Protein AF-A0A816F107-F1 (afdb_monomer)

Sequence (142 aa):
MNVTLGVPRLRQLLMVASQKVKTPTMEVPILHSSSALRKAKRLQRRWSRLLFSQVLKNLNIHEKLSLKLNDHKRTYKIEFYFDEKYGKKQLNEIICSFETYFISRLCHSINKKCKELTTSALLRSAHIRDKIIINDSNDKDE

Structure (mmCIF, N/CA/C/O backbone):
data_AF-A0A816F107-F1
#
_entry.id   AF-A0A816F107-F1
#
loop_
_atom_site.group_PDB
_atom_site.id
_atom_site.type_symbol
_atom_site.label_atom_id
_atom_site.label_alt_id
_atom_site.label_comp_id
_atom_site.label_asym_id
_atom_site.label_entity_id
_atom_site.label_seq_id
_atom_site.pdbx_PDB_ins_code
_atom_site.Cartn_x
_atom_site.Cartn_y
_atom_site.Cartn_z
_atom_site.occupancy
_atom_site.B_iso_or_equiv
_atom_site.auth_seq_id
_atom_site.auth_comp_id
_atom_site.auth_asym_id
_atom_site.auth_atom_id
_atom_site.pdbx_PDB_model_num
ATOM 1 N N . MET A 1 1 ? -22.626 -0.639 6.657 1.00 63.09 1 MET A N 1
ATOM 2 C CA . MET A 1 1 ? -21.625 -1.718 6.509 1.00 63.09 1 MET A CA 1
ATOM 3 C C . MET A 1 1 ? -22.129 -2.638 5.414 1.00 63.09 1 MET A C 1
ATOM 5 O O . MET A 1 1 ? -23.291 -3.015 5.485 1.00 63.09 1 MET A O 1
ATOM 9 N N . ASN A 1 2 ? -21.320 -2.969 4.409 1.00 79.88 2 ASN A N 1
ATOM 10 C CA . ASN A 1 2 ? -21.747 -3.912 3.372 1.00 79.88 2 ASN A CA 1
ATOM 11 C C . ASN A 1 2 ? -21.334 -5.320 3.815 1.00 79.88 2 ASN A C 1
ATOM 13 O O . ASN A 1 2 ? -20.143 -5.618 3.880 1.00 79.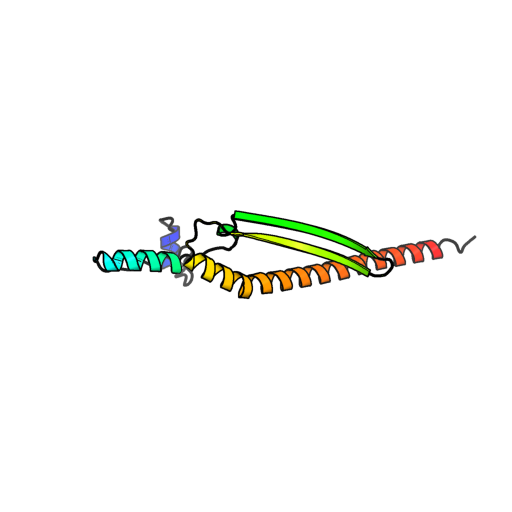88 2 ASN A O 1
ATOM 17 N N . VAL A 1 3 ? -22.311 -6.152 4.177 1.00 87.31 3 VAL A N 1
ATOM 18 C CA . VAL A 1 3 ? -22.112 -7.505 4.725 1.00 87.31 3 VAL A CA 1
ATOM 19 C C . VAL A 1 3 ? -22.963 -8.524 3.973 1.00 87.31 3 VAL A C 1
ATOM 21 O O . VAL A 1 3 ? -23.949 -8.171 3.329 1.00 87.31 3 VAL A O 1
ATOM 24 N N . THR A 1 4 ? -22.591 -9.803 4.051 1.00 86.25 4 THR A N 1
ATOM 25 C CA . THR A 1 4 ? -23.425 -10.886 3.508 1.00 86.25 4 THR A CA 1
ATOM 26 C C . THR A 1 4 ? -24.635 -11.100 4.422 1.00 86.25 4 THR A C 1
ATOM 28 O O . THR A 1 4 ? -24.453 -11.451 5.587 1.00 86.25 4 THR A O 1
ATOM 31 N N . LEU A 1 5 ? -25.853 -10.929 3.902 1.00 90.38 5 LEU A N 1
ATOM 32 C CA . LEU A 1 5 ? -27.109 -11.084 4.649 1.00 90.38 5 LEU A CA 1
ATOM 33 C C . LEU A 1 5 ? -27.957 -12.245 4.112 1.00 90.38 5 LEU A C 1
ATOM 35 O O . LEU A 1 5 ? -27.781 -12.680 2.975 1.00 90.38 5 LEU A O 1
ATOM 39 N N . GLY A 1 6 ? -28.886 -12.733 4.941 1.00 91.62 6 GLY A N 1
ATOM 40 C CA . GLY A 1 6 ? -29.911 -13.709 4.558 1.00 91.62 6 GLY A CA 1
ATOM 41 C C . GLY A 1 6 ? -29.394 -15.127 4.288 1.00 91.62 6 GLY A C 1
ATOM 42 O O . GLY A 1 6 ? -28.407 -15.581 4.875 1.00 91.62 6 GLY A O 1
ATOM 43 N N . VAL A 1 7 ? -30.073 -15.831 3.374 1.00 92.81 7 VAL A N 1
ATOM 44 C CA . VAL A 1 7 ? -29.812 -17.241 3.017 1.00 92.81 7 VAL A CA 1
ATOM 45 C C . VAL A 1 7 ? -28.339 -17.517 2.657 1.00 92.81 7 VAL A C 1
ATOM 47 O O . VAL A 1 7 ? -27.781 -18.496 3.161 1.00 92.81 7 VAL A O 1
ATOM 50 N N . PRO A 1 8 ? -27.638 -16.667 1.878 1.00 89.50 8 PRO A N 1
ATOM 51 C CA . PRO A 1 8 ? -26.220 -16.880 1.580 1.00 89.50 8 PRO A CA 1
ATOM 52 C C . PRO A 1 8 ? -25.308 -16.874 2.813 1.00 89.50 8 PRO A C 1
ATOM 54 O O . PRO A 1 8 ? -24.298 -17.584 2.830 1.00 89.50 8 PRO A O 1
ATOM 57 N N . ARG A 1 9 ? -25.641 -16.090 3.848 1.00 90.38 9 ARG A N 1
ATOM 58 C CA . ARG A 1 9 ? -24.876 -16.060 5.101 1.00 90.38 9 ARG A CA 1
ATOM 59 C C . ARG A 1 9 ? -25.135 -17.313 5.928 1.00 90.38 9 ARG A C 1
ATOM 61 O O . ARG A 1 9 ? -24.182 -17.907 6.427 1.00 90.38 9 ARG A O 1
ATOM 68 N N . LEU A 1 10 ? -26.395 -17.738 6.002 1.00 89.69 10 LEU A N 1
ATOM 69 C CA . LEU A 1 10 ? -26.797 -18.948 6.717 1.00 89.69 10 LEU A CA 1
ATOM 70 C C . LEU A 1 10 ? -26.111 -20.196 6.137 1.00 89.69 10 LEU A C 1
ATOM 72 O O . LEU A 1 10 ? -25.513 -20.978 6.872 1.00 89.69 10 LEU A O 1
ATOM 76 N N . ARG A 1 11 ? -26.095 -20.332 4.803 1.00 89.69 11 ARG A N 1
ATOM 77 C CA . ARG A 1 11 ? -25.417 -21.443 4.114 1.00 89.69 11 ARG A CA 1
ATOM 78 C C . ARG A 1 11 ? -23.911 -21.480 4.390 1.00 89.69 11 ARG A C 1
ATOM 80 O O . ARG A 1 11 ? -23.356 -22.565 4.545 1.00 89.69 11 ARG A O 1
ATOM 87 N N . GLN A 1 12 ? -23.251 -20.318 4.452 1.00 85.94 12 GLN A N 1
ATOM 88 C CA . GLN A 1 12 ? -21.820 -20.240 4.779 1.00 85.94 12 GLN A CA 1
ATOM 89 C C . GLN A 1 12 ? -21.512 -20.746 6.191 1.00 85.94 12 GLN A C 1
ATOM 91 O O . GLN A 1 12 ? -20.471 -21.371 6.374 1.00 85.94 12 GLN A O 1
ATOM 96 N N . LEU A 1 13 ? -22.389 -20.456 7.157 1.00 86.94 13 LEU A N 1
ATOM 97 C CA . LEU A 1 13 ? -22.192 -20.814 8.561 1.00 86.94 13 LEU A CA 1
ATOM 98 C C . LEU A 1 13 ? -22.554 -22.274 8.847 1.00 86.94 13 LEU A C 1
ATOM 100 O O . LEU A 1 13 ? -21.800 -22.948 9.534 1.00 86.94 13 LEU A O 1
ATOM 104 N N . LEU A 1 14 ? -23.682 -22.752 8.314 1.00 88.94 14 LEU A N 1
ATOM 105 C CA . LEU A 1 14 ? -24.230 -24.062 8.674 1.00 88.94 14 LEU A CA 1
ATOM 106 C C . LEU A 1 14 ? -23.826 -25.173 7.704 1.00 88.94 14 LEU A C 1
ATOM 108 O O . LEU A 1 14 ? -23.279 -26.183 8.120 1.00 88.94 14 LEU A O 1
ATOM 112 N N . MET A 1 15 ? -24.104 -25.003 6.407 1.00 85.56 15 MET A N 1
ATOM 113 C CA . MET A 1 15 ? -23.957 -26.100 5.438 1.00 85.56 15 MET A CA 1
ATOM 114 C C . MET A 1 15 ? -22.513 -26.284 4.978 1.00 85.56 15 MET A C 1
ATOM 116 O O . MET A 1 15 ? -22.059 -27.406 4.796 1.00 85.56 15 MET A O 1
ATOM 120 N N . VAL A 1 16 ? -21.818 -25.174 4.711 1.00 84.44 16 VAL A N 1
ATOM 121 C CA . VAL A 1 16 ? -20.446 -25.203 4.178 1.00 84.44 16 VAL A CA 1
ATOM 122 C C . VAL A 1 16 ? -19.411 -25.102 5.299 1.00 84.44 16 VAL A C 1
ATOM 124 O O . VAL A 1 16 ? -18.282 -25.535 5.101 1.00 84.44 16 VAL A O 1
ATOM 127 N N . ALA A 1 17 ? -19.777 -24.510 6.445 1.00 78.62 17 ALA A N 1
ATOM 128 C CA . ALA A 1 17 ? -18.869 -24.210 7.558 1.00 78.62 17 ALA A CA 1
ATOM 129 C C . ALA A 1 17 ? -17.526 -23.621 7.071 1.00 78.62 17 ALA A C 1
ATOM 131 O O . ALA A 1 17 ? -16.440 -24.061 7.448 1.00 78.62 17 ALA A O 1
ATOM 132 N N . SER A 1 18 ? -17.596 -22.647 6.153 1.00 77.75 18 SER A N 1
ATOM 133 C CA . SER A 1 18 ? -16.406 -22.183 5.431 1.00 77.75 18 SER A CA 1
ATOM 134 C C . SER A 1 18 ? -15.425 -21.481 6.370 1.00 77.75 18 SER A C 1
ATOM 136 O O . SER A 1 18 ? -15.737 -20.420 6.912 1.00 77.75 18 SER A O 1
ATOM 138 N N . GLN A 1 19 ? -14.193 -21.996 6.456 1.00 80.25 19 GLN A N 1
ATOM 139 C CA . GLN A 1 19 ? -13.082 -21.326 7.148 1.00 80.25 19 GLN A CA 1
ATOM 140 C C . GLN A 1 19 ? -12.735 -19.960 6.523 1.00 80.25 19 GLN A C 1
ATOM 142 O O . GLN A 1 19 ? -12.187 -19.085 7.188 1.00 80.25 19 GLN A O 1
ATOM 147 N N . LYS A 1 20 ? -13.074 -19.750 5.243 1.00 83.00 20 LYS A N 1
ATOM 148 C CA . LYS A 1 20 ? -12.892 -18.481 4.523 1.00 83.00 20 LYS A CA 1
ATOM 149 C C . LYS A 1 20 ? -14.257 -17.888 4.186 1.00 83.00 20 LYS A C 1
ATOM 151 O O . LYS A 1 20 ? -14.845 -18.172 3.140 1.00 83.00 20 LYS A O 1
ATOM 156 N N . VAL A 1 21 ? -14.785 -17.075 5.094 1.00 85.88 21 VAL A N 1
ATOM 157 C CA . VAL A 1 21 ? -16.008 -16.293 4.861 1.00 85.88 21 VAL A CA 1
ATOM 158 C C . VAL A 1 21 ? -15.763 -15.190 3.828 1.00 85.88 21 VAL A C 1
ATOM 160 O O . VAL A 1 21 ? -14.695 -14.584 3.804 1.00 85.88 21 VAL A O 1
ATOM 163 N N . LYS A 1 22 ? -16.759 -14.912 2.973 1.00 85.00 22 LYS A N 1
ATOM 164 C CA . LYS A 1 22 ? -16.612 -13.948 1.859 1.00 85.00 22 LYS A CA 1
ATOM 165 C C . LYS A 1 22 ? -16.388 -12.508 2.327 1.00 85.00 22 LYS A C 1
ATOM 167 O O . LYS A 1 22 ? -15.604 -11.783 1.729 1.00 85.00 22 LYS A O 1
ATOM 172 N N . THR A 1 23 ? -17.089 -12.097 3.381 1.00 88.31 23 THR A N 1
ATOM 173 C CA . THR A 1 23 ? -16.987 -10.756 3.974 1.00 88.31 23 THR A CA 1
ATOM 174 C C . THR A 1 23 ? -16.587 -10.896 5.443 1.00 88.31 23 THR A C 1
ATOM 176 O O . THR A 1 23 ? -17.472 -10.884 6.302 1.00 88.31 23 THR A O 1
ATOM 179 N N . PRO A 1 24 ? -15.295 -11.124 5.751 1.00 88.50 24 PRO A N 1
ATOM 180 C CA . PRO A 1 24 ? -14.832 -11.175 7.130 1.00 88.50 24 PRO A CA 1
ATOM 181 C C . PRO A 1 24 ? -14.951 -9.785 7.758 1.00 88.50 24 PRO A C 1
ATOM 183 O O . PRO A 1 24 ? -14.563 -8.782 7.158 1.00 88.50 24 PRO A O 1
ATOM 186 N N . THR A 1 25 ? -15.493 -9.727 8.967 1.00 87.56 25 THR A N 1
ATOM 187 C CA . THR A 1 25 ? -15.671 -8.489 9.726 1.00 87.56 25 THR A CA 1
ATOM 188 C C . THR A 1 25 ? -15.108 -8.680 11.125 1.00 87.56 25 THR A C 1
ATOM 190 O O . THR A 1 25 ? -15.267 -9.748 11.709 1.00 87.56 25 THR A O 1
ATOM 193 N N . MET A 1 26 ? -14.455 -7.648 11.656 1.00 89.88 26 MET A N 1
ATOM 194 C CA . MET A 1 26 ? -13.918 -7.631 13.014 1.00 89.88 26 MET A CA 1
ATOM 195 C C . MET A 1 26 ? -14.398 -6.361 13.708 1.00 89.88 26 MET A C 1
ATOM 197 O O . MET A 1 26 ? -14.249 -5.266 13.165 1.00 89.88 26 MET A O 1
ATOM 201 N N . GLU A 1 27 ? -14.955 -6.519 14.903 1.00 89.81 27 GLU A N 1
ATOM 202 C CA . GLU A 1 27 ? -15.325 -5.411 15.777 1.00 89.81 27 GLU A CA 1
ATOM 203 C C . GLU A 1 27 ? -14.264 -5.253 16.861 1.00 89.81 27 GLU A C 1
ATOM 205 O O . GLU A 1 27 ? -13.790 -6.231 17.436 1.00 89.81 27 GLU A O 1
ATOM 210 N N . VAL A 1 28 ? -13.857 -4.009 17.109 1.00 89.38 28 VAL A N 1
ATOM 211 C CA . VAL A 1 28 ? -12.804 -3.688 18.074 1.00 89.38 28 VAL A CA 1
ATOM 212 C C . VAL A 1 28 ? -13.420 -2.809 19.153 1.00 89.38 28 VAL A C 1
ATOM 214 O O . VAL A 1 28 ? -13.731 -1.650 18.865 1.00 89.38 28 VAL A O 1
ATOM 217 N N . PRO A 1 29 ? -13.609 -3.319 20.380 1.00 91.94 29 PRO A N 1
ATOM 218 C CA . PRO A 1 29 ? -14.114 -2.504 21.471 1.00 91.94 29 PRO A CA 1
ATOM 219 C C . PRO A 1 29 ? -13.072 -1.443 21.851 1.00 91.94 29 PRO A C 1
ATOM 221 O O . PRO A 1 29 ? -11.877 -1.723 21.962 1.00 91.94 29 PRO A O 1
ATOM 224 N N . ILE A 1 30 ? -13.523 -0.201 22.034 1.00 93.44 30 ILE A N 1
ATOM 225 C CA . ILE A 1 30 ? -12.679 0.945 22.395 1.00 93.44 30 ILE A CA 1
ATOM 226 C C . ILE A 1 30 ? -13.160 1.480 23.743 1.00 93.44 30 ILE A C 1
ATOM 228 O O . ILE A 1 30 ? -14.359 1.595 23.975 1.00 93.44 30 ILE A O 1
ATOM 232 N N . LEU A 1 31 ? -12.227 1.855 24.618 1.00 93.69 31 LEU A N 1
ATOM 233 C CA . LEU A 1 31 ? -12.547 2.485 25.900 1.00 93.69 31 LEU A CA 1
ATOM 234 C C . LEU A 1 31 ? -13.285 3.821 25.703 1.00 93.69 31 LEU A C 1
ATOM 236 O O . LEU A 1 31 ? -12.900 4.632 24.856 1.00 93.69 31 LEU A O 1
ATOM 240 N N . HIS A 1 32 ? -14.278 4.100 26.551 1.00 88.94 32 HIS A N 1
ATOM 241 C CA . HIS A 1 32 ? -15.092 5.326 26.529 1.00 88.94 32 HIS A CA 1
ATOM 242 C C . HIS A 1 32 ? -14.363 6.557 27.105 1.00 88.94 32 HIS A C 1
ATOM 244 O O . HIS A 1 32 ? -14.889 7.291 27.932 1.00 88.94 32 HIS A O 1
ATOM 250 N N . SER A 1 33 ? -13.124 6.796 26.675 1.00 94.81 33 SER A N 1
ATOM 251 C CA . SER A 1 33 ? -12.346 7.989 27.019 1.00 94.81 33 SER A CA 1
ATOM 252 C C . SER A 1 33 ? -12.071 8.814 25.764 1.00 94.81 33 SER A C 1
ATOM 254 O O . SER A 1 33 ? -11.758 8.269 24.702 1.00 94.81 33 SER A O 1
ATOM 256 N N . SER A 1 34 ? -12.101 10.143 25.883 1.00 89.06 34 SER A N 1
ATOM 257 C CA . SER A 1 34 ? -11.735 11.059 24.792 1.00 89.06 34 SER A CA 1
ATOM 258 C C . SER A 1 34 ? -10.313 10.795 24.271 1.00 89.06 34 SER A C 1
ATOM 260 O O . SER A 1 34 ? -10.053 10.857 23.065 1.00 89.06 34 SER A O 1
ATOM 262 N N . SER A 1 35 ? -9.394 10.413 25.164 1.00 92.50 35 SER A N 1
ATOM 263 C CA . SER A 1 35 ? -8.023 10.030 24.817 1.00 92.50 35 SER A CA 1
ATOM 264 C C . SER A 1 35 ? -7.970 8.729 24.004 1.00 92.50 35 SER A C 1
ATOM 266 O O . SER A 1 35 ? -7.254 8.648 23.000 1.00 92.50 35 SER A O 1
ATOM 268 N N . ALA A 1 36 ? -8.773 7.734 24.391 1.00 91.88 36 ALA A N 1
ATOM 269 C CA . ALA A 1 36 ? -8.877 6.448 23.717 1.00 91.88 36 ALA A CA 1
ATOM 270 C C . ALA A 1 36 ? -9.505 6.599 22.329 1.00 91.88 36 ALA A C 1
ATOM 272 O O . ALA A 1 36 ? -8.975 6.048 21.367 1.00 91.88 36 ALA A O 1
ATOM 273 N N . LEU A 1 37 ? -10.529 7.443 22.178 1.00 92.12 37 LEU A N 1
ATOM 274 C CA . LEU A 1 37 ? -11.142 7.727 20.880 1.00 92.12 37 LEU A CA 1
ATOM 275 C C . LEU A 1 37 ? -10.144 8.364 19.894 1.00 92.12 37 LEU A C 1
ATOM 277 O O . LEU A 1 37 ? -10.103 8.005 18.714 1.00 92.12 37 LEU A O 1
ATOM 281 N N . ARG A 1 38 ? -9.279 9.274 20.367 1.00 91.19 38 ARG A N 1
ATOM 282 C CA . ARG A 1 38 ? -8.206 9.855 19.533 1.00 91.19 38 ARG A CA 1
ATOM 283 C C . ARG A 1 38 ? -7.179 8.803 19.111 1.00 91.19 38 ARG A C 1
ATOM 285 O O . ARG A 1 38 ? -6.747 8.812 17.957 1.00 91.19 38 ARG A O 1
ATOM 292 N N . LYS A 1 39 ? -6.793 7.896 20.016 1.00 91.38 39 LYS A N 1
ATOM 293 C CA . LYS A 1 39 ? -5.889 6.774 19.705 1.00 91.38 39 LYS A CA 1
ATOM 294 C C . LYS A 1 39 ? -6.535 5.792 18.726 1.00 91.38 39 LYS A C 1
ATOM 296 O O . LYS A 1 39 ? -5.878 5.400 17.767 1.00 91.38 39 LYS A O 1
ATOM 301 N N . ALA A 1 40 ? -7.820 5.487 18.889 1.00 92.56 40 ALA A N 1
ATOM 302 C CA . ALA A 1 40 ? -8.570 4.617 17.992 1.00 92.56 40 ALA A CA 1
ATOM 303 C C . ALA A 1 40 ? -8.646 5.181 16.568 1.00 92.56 40 ALA A C 1
ATOM 305 O O . ALA A 1 40 ? -8.389 4.453 15.617 1.00 92.56 40 ALA A O 1
ATOM 306 N N . LYS A 1 41 ? -8.866 6.493 16.397 1.00 89.62 41 LYS A N 1
ATOM 307 C CA . LYS A 1 41 ? -8.794 7.134 15.068 1.00 89.62 41 LYS A CA 1
ATOM 308 C C . LYS A 1 41 ? -7.408 7.014 14.425 1.00 89.62 41 LYS A C 1
ATOM 310 O O . LYS A 1 41 ? -7.303 6.856 13.212 1.00 89.62 41 LYS A O 1
ATOM 315 N N . ARG A 1 42 ? -6.327 7.087 15.212 1.00 88.12 42 ARG A N 1
ATOM 316 C CA . ARG A 1 42 ? -4.960 6.857 14.703 1.00 88.12 42 ARG A CA 1
ATOM 317 C C . ARG A 1 42 ? -4.749 5.393 14.319 1.00 88.12 42 ARG A C 1
ATOM 319 O O . ARG A 1 42 ? -4.165 5.130 13.274 1.00 88.12 42 ARG A O 1
ATOM 326 N N . LEU A 1 43 ? -5.249 4.467 15.134 1.00 90.69 43 LEU A N 1
ATOM 327 C CA . LEU A 1 43 ? -5.182 3.031 14.870 1.00 90.69 43 LEU A CA 1
ATOM 328 C C . LEU A 1 43 ? -5.947 2.664 13.596 1.00 90.69 43 LEU A C 1
ATOM 330 O O . LEU A 1 43 ? -5.390 2.002 12.729 1.00 90.69 43 LEU A O 1
ATOM 334 N N . GLN A 1 44 ? -7.163 3.191 13.437 1.00 90.00 44 GLN A N 1
ATOM 335 C CA . GLN A 1 44 ? -7.986 3.028 12.241 1.00 90.00 44 GLN A CA 1
ATOM 336 C C . GLN A 1 44 ? -7.208 3.417 10.980 1.00 90.00 44 GLN A C 1
ATOM 338 O O . GLN A 1 44 ? -7.166 2.649 10.028 1.00 90.00 44 GLN A O 1
ATOM 343 N N . ARG A 1 45 ? -6.529 4.572 10.984 1.00 86.00 45 ARG A N 1
ATOM 344 C CA . ARG A 1 45 ? -5.712 5.006 9.837 1.00 86.00 45 ARG A CA 1
ATOM 345 C C . ARG A 1 45 ? -4.547 4.065 9.535 1.00 86.00 45 ARG A C 1
ATOM 347 O O . ARG A 1 45 ? -4.221 3.901 8.369 1.00 86.00 45 ARG A O 1
ATOM 354 N N . ARG A 1 46 ? -3.923 3.471 10.559 1.00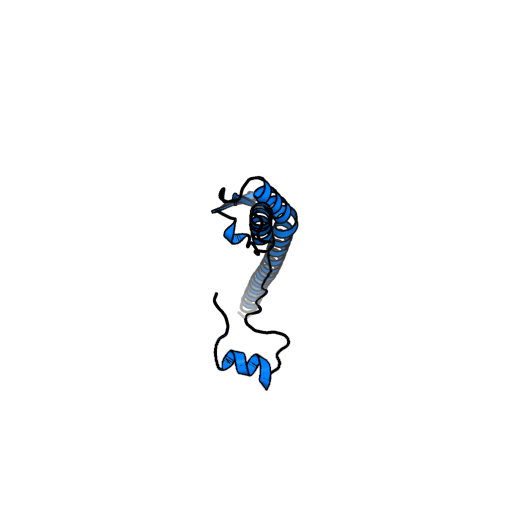 85.38 46 ARG A N 1
ATOM 355 C CA . ARG A 1 46 ? -2.808 2.521 10.387 1.00 85.38 46 ARG A CA 1
ATOM 356 C C . ARG A 1 46 ? -3.269 1.153 9.887 1.00 85.38 46 ARG A C 1
ATOM 358 O O . ARG A 1 46 ? -2.523 0.498 9.173 1.00 85.38 46 ARG A O 1
ATOM 365 N N . TRP A 1 47 ? -4.456 0.705 10.290 1.00 89.69 47 TRP A N 1
ATOM 366 C CA . TRP A 1 47 ? -5.009 -0.591 9.881 1.00 89.69 47 TRP A CA 1
ATOM 367 C C . TRP A 1 47 ? -5.684 -0.548 8.514 1.00 89.69 47 TRP A C 1
ATOM 369 O O . TRP A 1 47 ? -5.718 -1.558 7.812 1.00 89.69 47 TRP A O 1
ATOM 379 N N . SER A 1 48 ? -6.204 0.613 8.117 1.00 88.44 48 SER A N 1
ATOM 380 C CA . SER A 1 48 ? -6.730 0.807 6.774 1.00 88.44 48 SER A CA 1
ATOM 381 C C . SER A 1 48 ? -5.624 0.616 5.744 1.00 88.44 48 SER A C 1
ATOM 383 O O . SER A 1 48 ? -4.660 1.378 5.687 1.00 88.44 48 SER A O 1
ATOM 385 N N . ARG A 1 49 ? -5.792 -0.396 4.892 1.00 88.75 49 ARG A N 1
ATOM 386 C CA . ARG A 1 49 ? -4.920 -0.606 3.740 1.00 88.75 49 ARG A CA 1
ATOM 387 C C . ARG A 1 49 ? -4.991 0.614 2.829 1.00 88.75 49 ARG A C 1
ATOM 389 O O . ARG A 1 49 ? -6.072 1.003 2.396 1.00 88.75 49 ARG A O 1
ATOM 396 N N . LEU A 1 50 ? -3.826 1.151 2.496 1.00 88.00 50 LEU A N 1
ATOM 397 C CA . LEU A 1 50 ? -3.683 2.258 1.568 1.00 88.00 50 LEU A CA 1
ATOM 398 C C . LEU A 1 50 ? -3.053 1.747 0.274 1.00 88.00 50 LEU A C 1
ATOM 400 O O . LEU A 1 50 ? -1.995 1.116 0.296 1.00 88.00 50 LEU A O 1
ATOM 404 N N . LEU A 1 51 ? -3.723 1.972 -0.853 1.00 89.12 51 LEU A N 1
ATOM 405 C CA . LEU A 1 51 ? -3.173 1.651 -2.168 1.00 89.12 51 LEU A CA 1
ATOM 406 C C . LEU A 1 51 ? -2.368 2.845 -2.669 1.00 89.12 51 LEU A C 1
ATOM 408 O O . LEU A 1 51 ? -2.801 3.984 -2.544 1.00 89.12 51 LEU A O 1
ATOM 412 N N . PHE A 1 52 ? -1.226 2.591 -3.300 1.00 87.06 52 PHE A N 1
ATOM 413 C CA . PHE A 1 52 ? -0.396 3.657 -3.861 1.00 87.06 52 PHE A CA 1
ATOM 414 C C . PHE A 1 52 ? -1.148 4.516 -4.894 1.00 87.06 52 PHE A C 1
ATOM 416 O O . PHE A 1 52 ? -0.998 5.733 -4.914 1.00 87.06 52 PHE A O 1
ATOM 423 N N . SER A 1 53 ? -2.045 3.898 -5.670 1.00 88.69 53 SER A N 1
ATOM 424 C CA . SER A 1 53 ? -2.931 4.597 -6.609 1.00 88.69 53 SER A CA 1
ATOM 425 C C . SER A 1 53 ? -3.873 5.606 -5.947 1.00 88.69 53 SER A C 1
ATOM 427 O O . SER A 1 53 ? -4.357 6.501 -6.622 1.00 88.69 53 SER A O 1
ATOM 429 N N . GLN A 1 54 ? -4.147 5.464 -4.647 1.00 88.56 54 GLN A N 1
ATOM 430 C CA . GLN A 1 54 ? -4.965 6.412 -3.887 1.00 88.56 54 GLN A CA 1
ATOM 431 C C . GLN A 1 54 ? -4.138 7.576 -3.332 1.00 88.56 54 GLN A C 1
ATOM 433 O O . GLN A 1 54 ? -4.705 8.612 -3.006 1.00 88.56 54 GLN A O 1
ATOM 438 N N . VAL A 1 55 ? -2.820 7.401 -3.192 1.00 90.38 55 VAL A N 1
ATOM 439 C CA . VAL A 1 55 ? -1.925 8.435 -2.650 1.00 90.38 55 VAL A CA 1
ATOM 440 C C . VAL A 1 55 ? -1.411 9.359 -3.744 1.00 90.38 55 VAL A C 1
ATOM 442 O O . VAL A 1 55 ? -1.159 10.537 -3.497 1.00 90.38 55 VAL A O 1
ATOM 445 N N . LEU A 1 56 ? -1.230 8.839 -4.954 1.00 91.19 56 LEU A N 1
ATOM 446 C CA . LEU A 1 56 ? -0.780 9.645 -6.076 1.00 91.19 56 LEU A CA 1
ATOM 447 C C . LEU A 1 56 ? -1.866 10.615 -6.538 1.00 91.19 56 LEU A C 1
ATOM 449 O O . LEU A 1 56 ? -2.973 10.213 -6.885 1.00 91.19 56 LEU A O 1
ATOM 453 N N . LYS A 1 57 ? -1.499 11.892 -6.610 1.00 91.94 57 LYS A N 1
ATOM 454 C CA . LYS A 1 57 ? -2.284 12.951 -7.243 1.00 91.94 57 LYS A CA 1
ATOM 455 C C . LYS A 1 57 ? -2.061 12.971 -8.751 1.00 91.94 57 LYS A C 1
ATOM 457 O O . LYS A 1 57 ? -3.011 13.144 -9.505 1.00 91.94 57 LYS A O 1
ATOM 462 N N . ASN A 1 58 ? -0.808 12.833 -9.181 1.00 91.88 58 ASN A N 1
ATOM 463 C CA . ASN A 1 58 ? -0.449 12.842 -10.594 1.00 91.88 58 ASN A CA 1
ATOM 464 C C . ASN A 1 58 ? 0.839 12.041 -10.854 1.00 91.88 58 ASN A C 1
ATOM 466 O O . ASN A 1 58 ? 1.654 11.841 -9.947 1.00 91.88 58 ASN A O 1
ATOM 470 N N . LEU A 1 59 ? 1.020 11.604 -12.098 1.00 93.19 59 LEU A N 1
ATOM 471 C CA . LEU A 1 59 ? 2.191 10.886 -12.590 1.00 93.19 59 LEU A CA 1
ATOM 472 C C . LEU A 1 59 ? 2.584 11.464 -13.952 1.00 93.19 59 LEU A C 1
ATOM 474 O O . LEU A 1 59 ? 1.866 11.260 -14.930 1.00 93.19 59 LEU A O 1
ATOM 478 N N . ASN A 1 60 ? 3.739 12.121 -14.030 1.00 94.31 60 ASN A N 1
ATOM 479 C CA . ASN A 1 60 ? 4.280 12.600 -15.301 1.00 94.31 60 ASN A CA 1
ATOM 480 C C . ASN A 1 60 ? 5.432 11.700 -15.747 1.00 94.31 60 ASN A C 1
ATOM 482 O O . ASN A 1 60 ? 6.328 11.380 -14.966 1.00 94.31 60 ASN A O 1
ATOM 486 N N . ILE A 1 61 ? 5.417 11.295 -17.014 1.00 94.44 61 ILE A N 1
ATOM 487 C CA . ILE A 1 61 ? 6.475 10.489 -17.621 1.00 94.44 61 ILE A CA 1
ATOM 488 C C . ILE A 1 61 ? 6.999 11.251 -18.831 1.00 94.44 61 ILE A C 1
ATOM 490 O O . ILE A 1 61 ? 6.256 11.525 -19.769 1.00 94.44 61 ILE A O 1
ATOM 494 N N . HIS A 1 62 ? 8.290 11.561 -18.816 1.00 93.69 62 HIS A N 1
ATOM 495 C CA . HIS A 1 62 ? 8.987 12.164 -19.941 1.00 93.69 62 HIS A CA 1
ATOM 496 C C . HIS A 1 62 ? 9.981 11.168 -20.515 1.00 93.69 62 HIS A C 1
ATOM 498 O O . HIS A 1 62 ? 10.865 10.672 -19.816 1.00 93.69 62 HIS A O 1
ATOM 504 N N . GLU A 1 63 ? 9.853 10.906 -21.804 1.00 91.88 63 GLU A N 1
ATOM 505 C CA . GLU A 1 63 ? 10.739 10.019 -22.535 1.00 91.88 63 GLU A CA 1
ATOM 506 C C . GLU A 1 63 ? 11.690 10.832 -23.415 1.00 91.88 63 GLU A C 1
ATOM 508 O O . GLU A 1 63 ? 11.283 11.776 -24.092 1.00 91.88 63 GLU A O 1
ATOM 513 N N . LYS A 1 64 ? 12.970 10.457 -23.414 1.00 89.62 64 LYS A N 1
ATOM 514 C CA . LYS A 1 64 ? 13.975 10.973 -24.343 1.00 89.62 64 LYS A CA 1
ATOM 515 C C . LYS A 1 64 ? 14.699 9.811 -25.005 1.00 89.62 64 LYS A C 1
ATOM 517 O O . LYS A 1 64 ? 15.284 8.969 -24.321 1.00 89.62 64 LYS A O 1
ATOM 522 N N . LEU A 1 65 ? 14.692 9.792 -26.332 1.00 85.94 65 LEU A N 1
ATOM 523 C CA . LEU A 1 65 ? 15.455 8.847 -27.137 1.00 85.94 65 LEU A CA 1
ATOM 524 C C . LEU A 1 65 ? 16.739 9.526 -27.623 1.00 85.94 65 LEU A C 1
ATOM 526 O O . LEU A 1 65 ? 16.684 10.572 -28.264 1.00 85.94 65 LEU A O 1
ATOM 530 N N . SER A 1 66 ? 17.892 8.942 -27.305 1.00 80.81 66 SER A N 1
ATOM 531 C CA . SER A 1 66 ? 19.187 9.362 -27.833 1.00 80.81 66 SER A CA 1
ATOM 532 C C . SER A 1 66 ? 19.675 8.304 -28.813 1.00 80.81 66 SER A C 1
ATOM 534 O O . SER A 1 66 ? 19.928 7.162 -28.428 1.00 80.81 66 SER A O 1
ATOM 536 N N . LEU A 1 67 ? 19.754 8.694 -30.083 1.00 77.12 67 LEU A N 1
ATOM 537 C CA . LEU A 1 67 ? 20.256 7.876 -31.180 1.00 77.12 67 LEU A CA 1
ATOM 538 C C . LEU A 1 67 ? 21.678 8.350 -31.485 1.00 77.12 67 LEU A C 1
ATOM 540 O O . LEU A 1 67 ? 21.862 9.365 -32.157 1.00 77.12 67 LEU A O 1
ATOM 544 N N . LYS A 1 68 ? 22.690 7.670 -30.944 1.00 76.00 68 LYS A N 1
ATOM 545 C CA . LYS A 1 68 ? 24.081 7.823 -31.396 1.00 76.00 68 LYS A CA 1
ATOM 546 C C . LYS A 1 68 ? 24.434 6.633 -32.283 1.00 76.00 68 LYS A C 1
ATOM 548 O O . LYS A 1 68 ? 23.866 5.561 -32.095 1.00 76.00 68 LYS A O 1
ATOM 553 N N . LEU A 1 69 ? 25.391 6.814 -33.204 1.00 68.38 69 LEU A N 1
ATOM 554 C CA . LEU A 1 69 ? 25.751 5.836 -34.249 1.00 68.38 69 LEU A CA 1
ATOM 555 C C . LEU A 1 69 ? 25.886 4.381 -33.759 1.00 68.38 69 LEU A C 1
ATOM 557 O O . LEU A 1 69 ? 25.618 3.473 -34.532 1.00 68.38 69 LEU A O 1
ATOM 561 N N . ASN A 1 70 ? 26.275 4.157 -32.498 1.00 67.88 70 ASN A N 1
ATOM 562 C CA . ASN A 1 70 ? 26.391 2.818 -31.918 1.00 67.88 70 ASN A CA 1
ATOM 563 C C . ASN A 1 70 ? 25.786 2.682 -30.504 1.00 67.88 70 ASN A C 1
ATOM 565 O O . ASN A 1 70 ? 26.005 1.676 -29.838 1.00 67.88 70 ASN A O 1
ATOM 569 N N . ASP A 1 71 ? 25.044 3.686 -30.022 1.00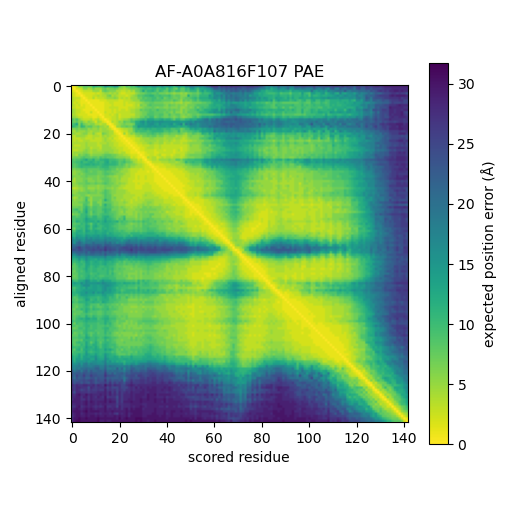 67.31 71 ASP A N 1
ATOM 570 C CA . ASP A 1 71 ? 24.435 3.668 -28.683 1.00 67.31 71 ASP A CA 1
ATOM 571 C C . ASP A 1 71 ? 23.012 4.233 -28.749 1.00 67.31 71 ASP A C 1
ATOM 573 O O . ASP A 1 71 ? 22.792 5.434 -28.933 1.00 67.31 71 ASP A O 1
ATOM 577 N N . HIS A 1 72 ? 22.038 3.330 -28.649 1.00 75.06 72 HIS A N 1
ATOM 578 C CA . HIS A 1 72 ? 20.615 3.648 -28.657 1.00 75.06 72 HIS A CA 1
ATOM 579 C C . HIS A 1 72 ? 20.120 3.658 -27.214 1.00 75.06 72 HIS A C 1
ATOM 581 O O . HIS A 1 72 ? 19.739 2.623 -26.662 1.00 75.06 72 HIS A O 1
ATOM 587 N N . LYS A 1 73 ? 20.110 4.837 -26.588 1.00 82.25 73 LYS A N 1
ATOM 588 C CA . LYS A 1 73 ? 19.718 4.986 -25.183 1.00 82.25 73 LYS A CA 1
ATOM 589 C C . LYS A 1 73 ? 18.354 5.651 -25.061 1.00 82.25 73 LYS A C 1
ATOM 591 O O . LYS A 1 73 ? 18.156 6.788 -25.486 1.00 82.25 73 LYS A O 1
ATOM 596 N N . ARG A 1 74 ? 17.421 4.967 -24.398 1.00 85.06 74 ARG A N 1
ATOM 597 C CA . ARG A 1 74 ? 16.099 5.501 -24.040 1.00 85.06 74 ARG A CA 1
ATOM 598 C C . ARG A 1 74 ? 16.099 5.874 -22.562 1.00 85.06 74 ARG A C 1
ATOM 600 O O . ARG A 1 74 ? 16.342 5.026 -21.708 1.00 85.06 74 ARG A O 1
ATOM 607 N N . THR A 1 75 ? 15.889 7.149 -22.262 1.00 88.81 75 THR A N 1
ATOM 608 C CA . THR A 1 75 ? 15.910 7.687 -20.897 1.00 88.81 75 THR A CA 1
ATOM 609 C C . THR A 1 75 ? 14.504 8.118 -20.507 1.00 88.81 75 THR A C 1
ATOM 611 O O . THR A 1 75 ? 13.890 8.918 -21.209 1.00 88.81 75 THR A O 1
ATOM 614 N N . TYR A 1 76 ? 14.013 7.611 -19.377 1.00 90.62 76 TYR A N 1
ATOM 615 C CA . TYR A 1 76 ? 12.710 7.971 -18.822 1.00 90.62 76 TYR A CA 1
ATOM 616 C C . TYR A 1 76 ? 12.905 8.797 -17.552 1.00 90.62 76 TYR A C 1
ATOM 618 O O . TYR A 1 76 ? 13.588 8.362 -16.625 1.00 90.62 76 TYR A O 1
ATOM 626 N N . LYS A 1 77 ? 12.293 9.978 -17.500 1.00 93.06 77 LYS A N 1
ATOM 627 C CA . LYS A 1 77 ? 12.149 10.779 -16.283 1.00 93.06 77 LYS A CA 1
ATOM 628 C C . LYS A 1 77 ? 10.715 10.611 -15.794 1.00 93.06 77 LYS A C 1
ATOM 630 O O . LYS A 1 77 ? 9.787 10.984 -16.504 1.00 93.06 77 LYS A O 1
ATOM 635 N N . ILE A 1 78 ? 10.546 10.028 -14.611 1.00 93.31 78 ILE A N 1
ATOM 636 C CA . ILE A 1 78 ? 9.233 9.773 -14.011 1.00 93.31 78 ILE A CA 1
ATOM 637 C C . ILE A 1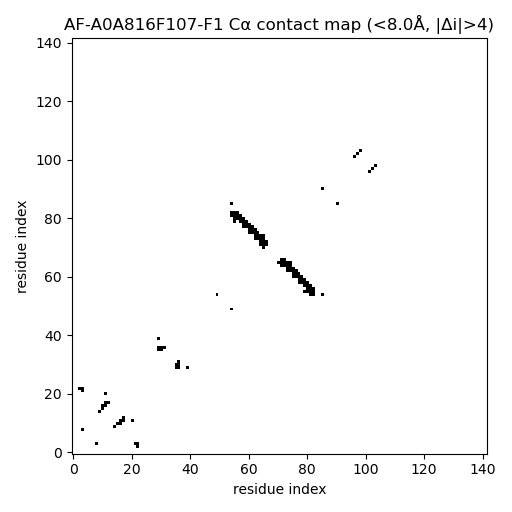 78 ? 9.094 10.656 -12.775 1.00 93.31 78 ILE A C 1
ATOM 639 O O . ILE A 1 78 ? 9.916 10.580 -11.863 1.00 93.31 78 ILE A O 1
ATOM 643 N N . GLU A 1 79 ? 8.061 11.487 -12.752 1.00 93.25 79 GLU A N 1
ATOM 644 C CA . GLU A 1 79 ? 7.758 12.407 -11.661 1.00 93.25 79 GLU A CA 1
ATOM 645 C C . GLU A 1 79 ? 6.456 11.969 -10.986 1.00 93.25 79 GLU A C 1
ATOM 647 O O . GLU A 1 79 ? 5.393 11.903 -11.609 1.00 93.25 79 GLU A O 1
ATOM 652 N N . PHE A 1 80 ? 6.556 11.645 -9.699 1.00 91.88 80 PHE A N 1
ATOM 653 C CA . PHE A 1 80 ? 5.433 11.219 -8.872 1.00 91.88 80 PHE A CA 1
ATOM 654 C C . PHE A 1 80 ? 4.972 12.388 -8.002 1.00 91.88 80 PHE A C 1
ATOM 656 O O . PHE A 1 80 ? 5.746 12.905 -7.196 1.00 91.88 80 PHE A O 1
ATOM 663 N N . TYR A 1 81 ? 3.704 12.775 -8.125 1.00 91.50 81 TYR A N 1
ATOM 664 C CA . TYR A 1 81 ? 3.095 13.801 -7.284 1.00 91.50 81 TYR A CA 1
ATOM 665 C C . TYR A 1 81 ? 2.193 13.136 -6.253 1.00 91.50 81 TYR A C 1
ATOM 667 O O . TYR A 1 81 ? 1.196 12.505 -6.604 1.00 91.50 81 TYR A O 1
ATOM 675 N N . PHE A 1 82 ? 2.534 13.288 -4.979 1.00 90.12 82 PHE A N 1
ATOM 676 C CA . PHE A 1 82 ? 1.759 12.755 -3.864 1.00 90.12 82 PHE A CA 1
ATOM 677 C C . PHE A 1 82 ? 0.688 13.757 -3.418 1.00 90.12 82 PHE A C 1
ATOM 679 O O . PHE A 1 82 ? 0.889 14.968 -3.498 1.00 90.12 82 PHE A O 1
ATOM 686 N N . ASP A 1 83 ? -0.462 13.257 -2.969 1.00 89.06 83 ASP A N 1
ATOM 687 C CA . ASP A 1 83 ? -1.556 14.094 -2.477 1.00 89.06 83 ASP A CA 1
ATOM 688 C C . ASP A 1 83 ? -1.215 14.699 -1.098 1.00 89.06 83 ASP A C 1
ATOM 690 O O . ASP A 1 83 ? -0.815 14.002 -0.164 1.00 89.06 83 ASP A O 1
ATOM 694 N N . GLU A 1 84 ? -1.419 16.008 -0.950 1.00 84.06 84 GLU A N 1
ATOM 695 C CA . GLU A 1 84 ? -1.168 16.765 0.285 1.00 84.06 84 GLU A CA 1
ATOM 696 C C . GLU A 1 84 ? -2.166 16.438 1.406 1.00 84.06 84 GLU A C 1
ATOM 698 O O . GLU A 1 84 ? -1.940 16.785 2.568 1.00 84.06 84 GLU A O 1
ATOM 703 N N . LYS A 1 85 ? -3.260 15.727 1.094 1.00 85.81 85 LYS A N 1
ATOM 704 C CA . LYS A 1 85 ? -4.226 15.240 2.098 1.00 85.81 85 LYS A CA 1
ATOM 705 C C . LYS A 1 85 ? -3.579 14.365 3.174 1.00 85.81 85 LYS A C 1
ATOM 707 O O . LYS A 1 85 ? -4.107 14.255 4.284 1.00 85.81 85 LYS A O 1
ATOM 712 N N . TYR A 1 86 ? -2.452 13.729 2.862 1.00 82.56 86 TYR A N 1
ATOM 713 C CA . TYR A 1 86 ? -1.693 12.933 3.814 1.00 82.56 86 TYR A CA 1
ATOM 714 C C . TYR A 1 86 ? -0.739 13.846 4.590 1.00 82.56 86 TYR A C 1
ATOM 716 O O . TYR A 1 86 ? 0.197 14.418 4.041 1.00 82.56 86 TYR A O 1
ATOM 724 N N . GLY A 1 87 ? -0.969 13.994 5.898 1.00 82.75 87 GLY A N 1
ATOM 725 C CA . GLY A 1 87 ? -0.114 14.836 6.740 1.00 82.75 87 GLY A CA 1
ATOM 726 C C . GLY A 1 87 ? 1.357 14.393 6.713 1.00 82.75 87 GLY A C 1
ATOM 727 O O . GLY A 1 87 ? 1.648 13.209 6.550 1.00 82.75 87 GLY A O 1
ATOM 728 N N . LYS A 1 88 ? 2.288 15.329 6.959 1.00 83.50 88 LYS A N 1
ATOM 729 C CA . LYS A 1 88 ? 3.752 15.145 6.800 1.00 83.50 88 LYS A CA 1
ATOM 730 C C . LYS A 1 88 ? 4.306 13.810 7.324 1.00 83.50 88 LYS A C 1
ATOM 732 O O . LYS A 1 88 ? 5.068 13.147 6.635 1.00 83.50 88 LYS A O 1
ATOM 737 N N . LYS A 1 89 ? 3.905 13.385 8.530 1.00 82.62 89 LYS A N 1
ATOM 738 C CA . LYS A 1 89 ? 4.372 12.116 9.126 1.00 82.62 89 LYS A CA 1
ATOM 739 C C . LYS A 1 89 ? 3.973 10.894 8.295 1.00 82.62 89 LYS A C 1
ATOM 741 O O . LYS A 1 89 ? 4.791 10.012 8.079 1.00 82.62 89 LYS A O 1
ATOM 746 N N . GLN A 1 90 ? 2.727 10.862 7.829 1.00 83.06 90 GLN A N 1
ATOM 747 C CA . GLN A 1 90 ? 2.203 9.753 7.039 1.00 83.06 90 GLN A CA 1
ATOM 748 C C . GLN A 1 90 ? 2.814 9.747 5.638 1.00 83.06 90 GLN A C 1
ATOM 750 O O . GLN A 1 90 ? 3.128 8.684 5.114 1.00 83.06 90 GLN A O 1
ATOM 755 N N . LEU A 1 91 ? 3.026 10.930 5.057 1.00 86.75 91 LEU A N 1
ATOM 756 C CA . LEU A 1 91 ? 3.698 11.056 3.771 1.00 86.75 91 LEU A CA 1
ATOM 757 C C . LEU A 1 91 ? 5.124 10.489 3.820 1.00 86.75 91 LEU A C 1
ATOM 759 O O . LEU A 1 91 ? 5.491 9.735 2.927 1.00 86.75 91 LEU A O 1
ATOM 763 N N . ASN A 1 92 ? 5.883 10.746 4.890 1.00 88.38 92 ASN A N 1
ATOM 764 C CA . ASN A 1 92 ? 7.216 10.156 5.059 1.00 88.38 92 ASN A CA 1
ATOM 765 C C . ASN A 1 92 ? 7.172 8.621 5.120 1.00 88.38 92 ASN A C 1
ATOM 767 O O . ASN A 1 92 ? 7.958 7.963 4.445 1.00 88.38 92 ASN A O 1
ATOM 771 N N . GLU A 1 93 ? 6.233 8.037 5.875 1.00 87.69 93 GLU A N 1
ATOM 772 C CA . GLU A 1 93 ? 6.056 6.575 5.924 1.00 87.69 93 GLU A CA 1
ATOM 773 C C . GLU A 1 93 ? 5.728 5.992 4.539 1.00 87.69 93 GLU A C 1
ATOM 775 O O . GLU A 1 93 ? 6.237 4.931 4.159 1.00 87.69 93 GLU A O 1
ATOM 780 N N . ILE A 1 94 ? 4.902 6.701 3.763 1.00 89.69 94 ILE A N 1
ATOM 781 C CA . ILE A 1 94 ? 4.555 6.307 2.398 1.00 89.69 94 ILE A CA 1
ATOM 782 C C . ILE A 1 94 ? 5.772 6.406 1.475 1.00 89.69 94 ILE A C 1
ATOM 784 O O . ILE A 1 94 ? 5.998 5.473 0.708 1.00 89.69 94 ILE A O 1
ATOM 788 N N . ILE A 1 95 ? 6.563 7.479 1.554 1.00 90.31 95 ILE A N 1
ATOM 789 C CA . ILE A 1 95 ? 7.761 7.667 0.723 1.00 90.31 95 ILE A CA 1
ATOM 790 C C . ILE A 1 95 ? 8.793 6.573 1.012 1.00 90.31 95 ILE A C 1
ATOM 792 O O . ILE A 1 95 ? 9.247 5.914 0.079 1.00 90.31 95 ILE A O 1
ATOM 796 N N . CYS A 1 96 ? 9.088 6.277 2.282 1.00 90.69 96 CYS A N 1
ATOM 797 C CA . CYS A 1 96 ? 10.005 5.182 2.621 1.00 90.69 96 CYS A CA 1
ATOM 798 C C . CYS A 1 96 ? 9.500 3.829 2.090 1.00 90.69 96 CYS A C 1
ATOM 800 O O . CYS A 1 96 ? 10.267 3.017 1.566 1.00 90.69 96 CYS A O 1
ATOM 802 N N . SER A 1 97 ? 8.190 3.584 2.185 1.00 89.94 97 SER A N 1
ATOM 803 C CA . SER A 1 97 ? 7.576 2.369 1.637 1.00 89.94 97 SER A CA 1
ATOM 804 C C . SER A 1 97 ? 7.621 2.339 0.104 1.00 89.94 97 SER A C 1
ATOM 806 O O . SER A 1 97 ? 7.786 1.275 -0.495 1.00 89.94 97 SER A O 1
ATOM 808 N N . PHE A 1 98 ? 7.490 3.496 -0.540 1.00 90.75 98 PHE A N 1
ATOM 809 C CA . PHE A 1 98 ? 7.574 3.657 -1.985 1.00 90.75 98 PHE A CA 1
ATOM 810 C C . PHE A 1 98 ? 8.984 3.335 -2.491 1.00 90.75 98 PHE A C 1
ATOM 812 O O . PHE A 1 98 ? 9.138 2.500 -3.384 1.00 90.75 98 PHE A O 1
ATOM 819 N N . GLU A 1 99 ? 10.012 3.902 -1.868 1.00 91.19 99 GLU A N 1
ATOM 820 C CA . GLU A 1 99 ? 11.409 3.634 -2.218 1.00 91.19 99 GLU A CA 1
ATOM 821 C C . GLU A 1 99 ? 11.772 2.159 -2.012 1.00 91.19 99 GLU A C 1
ATOM 823 O O . GLU A 1 99 ? 12.347 1.527 -2.898 1.00 91.19 99 GLU A O 1
ATOM 828 N N . THR A 1 100 ? 11.359 1.573 -0.886 1.00 92.44 100 THR A N 1
ATOM 829 C CA . THR A 1 100 ? 11.732 0.194 -0.538 1.00 92.44 100 THR A CA 1
ATOM 830 C C . THR A 1 100 ? 10.995 -0.843 -1.391 1.00 92.44 100 THR A C 1
ATOM 832 O O . THR A 1 100 ? 11.602 -1.769 -1.930 1.00 92.44 100 THR A O 1
ATOM 835 N N . TYR A 1 101 ? 9.671 -0.715 -1.524 1.00 92.25 101 TYR A N 1
ATOM 836 C CA . TYR A 1 101 ? 8.841 -1.764 -2.125 1.00 92.25 101 TYR A CA 1
ATOM 837 C C . TYR A 1 101 ? 8.425 -1.454 -3.558 1.00 92.25 101 TYR A C 1
ATOM 839 O O . TYR A 1 101 ? 8.442 -2.347 -4.411 1.00 92.25 101 TYR A O 1
ATOM 847 N N . PHE A 1 102 ? 8.005 -0.218 -3.835 1.00 92.25 102 PHE A N 1
ATOM 848 C CA . PHE A 1 102 ? 7.444 0.123 -5.139 1.00 92.25 102 PHE A CA 1
ATOM 849 C C . PHE A 1 102 ? 8.533 0.233 -6.201 1.00 92.25 102 PHE A C 1
ATOM 851 O O . PHE A 1 102 ? 8.392 -0.393 -7.249 1.00 92.25 102 PHE A O 1
ATOM 858 N N . ILE A 1 103 ? 9.632 0.943 -5.928 1.00 91.94 103 ILE A N 1
ATOM 859 C CA . ILE A 1 103 ? 10.733 1.085 -6.893 1.00 91.94 103 ILE A CA 1
ATOM 860 C C . ILE A 1 103 ? 11.337 -0.278 -7.241 1.00 91.94 103 ILE A C 1
ATOM 862 O O . ILE A 1 103 ? 11.493 -0.592 -8.419 1.00 91.94 103 ILE A O 1
ATOM 866 N N . SER A 1 104 ? 11.572 -1.137 -6.246 1.00 92.81 104 SER A N 1
ATOM 867 C CA . SER A 1 104 ? 12.054 -2.506 -6.480 1.00 92.81 104 SER A CA 1
ATOM 868 C C . SER A 1 104 ? 11.115 -3.302 -7.403 1.00 92.81 104 SER A C 1
ATOM 870 O O . SER A 1 104 ? 11.546 -3.885 -8.405 1.00 92.81 1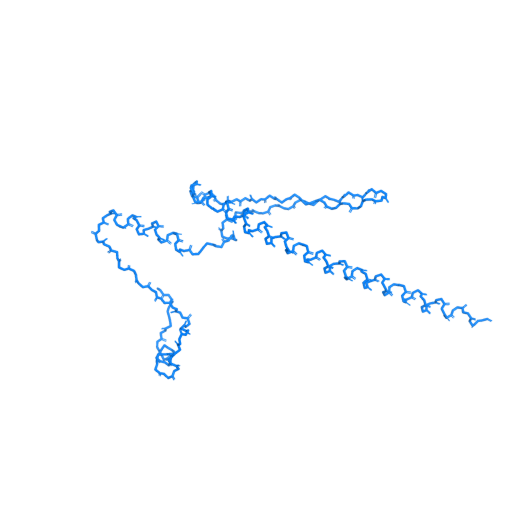04 SER A O 1
ATOM 872 N N . ARG A 1 105 ? 9.801 -3.256 -7.144 1.00 94.50 105 ARG A N 1
ATOM 873 C CA . ARG A 1 105 ? 8.791 -3.908 -7.997 1.00 94.50 105 ARG A CA 1
ATOM 874 C C . ARG A 1 105 ? 8.694 -3.296 -9.391 1.00 94.50 105 ARG A C 1
ATOM 876 O O . ARG A 1 105 ? 8.480 -4.033 -10.357 1.00 94.50 105 ARG A O 1
ATOM 883 N N . LEU A 1 106 ? 8.834 -1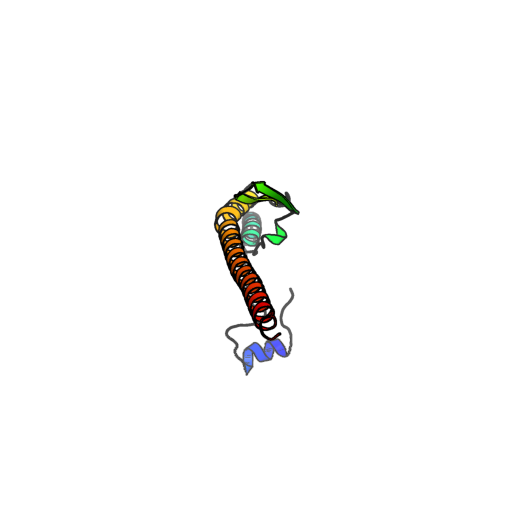.979 -9.504 1.00 92.44 106 LEU A N 1
ATOM 884 C CA . LEU A 1 106 ? 8.810 -1.268 -10.776 1.00 92.44 106 LEU A CA 1
ATOM 885 C C . LEU A 1 106 ? 10.009 -1.680 -11.632 1.00 92.44 106 LEU A C 1
ATOM 887 O O . LEU A 1 106 ? 9.813 -2.120 -12.760 1.00 92.44 106 LEU A O 1
ATOM 891 N N . CYS A 1 107 ? 11.220 -1.643 -11.076 1.00 92.56 107 CYS A N 1
ATOM 892 C CA . CYS A 1 107 ? 12.437 -2.093 -11.750 1.00 92.56 107 CYS A CA 1
ATOM 893 C C . CYS A 1 107 ? 12.330 -3.557 -12.191 1.00 92.56 107 CYS A C 1
ATOM 895 O O . CYS A 1 107 ? 12.649 -3.884 -13.334 1.00 92.56 107 CYS A O 1
ATOM 897 N N . HIS A 1 108 ? 11.819 -4.437 -11.326 1.00 94.88 108 HIS A N 1
ATOM 898 C CA . HIS A 1 108 ? 11.581 -5.833 -11.688 1.00 94.88 108 HIS A CA 1
ATOM 899 C C . HIS A 1 108 ? 10.596 -5.968 -12.862 1.00 94.88 108 HIS A C 1
ATOM 901 O O . HIS A 1 108 ? 10.847 -6.722 -13.802 1.00 94.88 108 HIS A O 1
ATOM 907 N N . SER A 1 109 ? 9.499 -5.209 -12.838 1.00 93.94 109 SER A N 1
ATOM 908 C CA . SER A 1 109 ? 8.476 -5.232 -13.890 1.00 93.94 109 SER A CA 1
ATOM 909 C C . SER A 1 109 ? 8.997 -4.673 -15.216 1.00 93.94 109 SER A C 1
ATOM 911 O O . SER A 1 109 ? 8.731 -5.257 -16.266 1.00 93.94 109 SER A O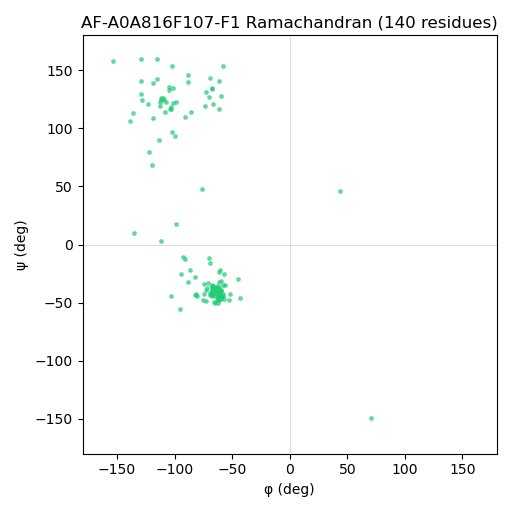 1
ATOM 913 N N . ILE A 1 110 ? 9.784 -3.593 -15.172 1.00 91.69 110 ILE A N 1
ATOM 914 C CA . ILE A 1 110 ? 10.457 -3.018 -16.343 1.00 91.69 110 ILE A CA 1
ATOM 915 C C . ILE A 1 110 ? 11.430 -4.039 -16.926 1.00 91.69 110 ILE A C 1
ATOM 917 O O . ILE A 1 110 ? 11.334 -4.353 -18.105 1.00 91.69 110 ILE A O 1
ATOM 921 N N . ASN A 1 111 ? 12.303 -4.632 -16.110 1.00 92.62 111 ASN A N 1
ATOM 922 C CA . ASN A 1 111 ? 13.264 -5.633 -16.577 1.00 92.62 111 ASN A CA 1
ATOM 923 C C . ASN A 1 111 ? 12.576 -6.857 -17.188 1.00 92.62 111 ASN A C 1
ATOM 925 O O . ASN A 1 111 ? 13.024 -7.368 -18.214 1.00 92.62 111 ASN A O 1
ATOM 929 N N . LYS A 1 112 ? 11.467 -7.311 -16.594 1.00 93.62 112 LYS A N 1
ATOM 930 C CA . LYS A 1 112 ? 10.643 -8.381 -17.160 1.00 93.62 112 LYS A CA 1
ATOM 931 C C . LYS A 1 112 ? 10.105 -7.994 -18.541 1.00 93.62 112 LYS A C 1
ATOM 933 O O . LYS A 1 112 ? 10.256 -8.770 -19.481 1.00 93.62 112 LYS A O 1
ATOM 938 N N . LYS A 1 113 ? 9.556 -6.784 -18.690 1.00 89.19 113 LYS A N 1
ATOM 939 C CA . LYS A 1 113 ? 9.062 -6.290 -19.983 1.00 89.19 113 LYS A CA 1
ATOM 940 C C . LYS A 1 113 ? 10.161 -6.049 -21.011 1.00 89.19 113 LYS A C 1
ATOM 942 O O . LYS A 1 113 ? 9.956 -6.388 -22.170 1.00 89.19 113 LYS A O 1
ATOM 947 N N . CYS A 1 114 ? 11.330 -5.560 -20.613 1.00 86.25 114 CYS A N 1
ATOM 948 C CA . CYS A 1 114 ? 12.481 -5.434 -21.505 1.00 86.25 114 CYS A CA 1
ATOM 949 C C . CYS A 1 114 ? 12.902 -6.799 -22.062 1.00 86.25 114 CYS A C 1
ATOM 951 O O . CYS A 1 114 ? 13.097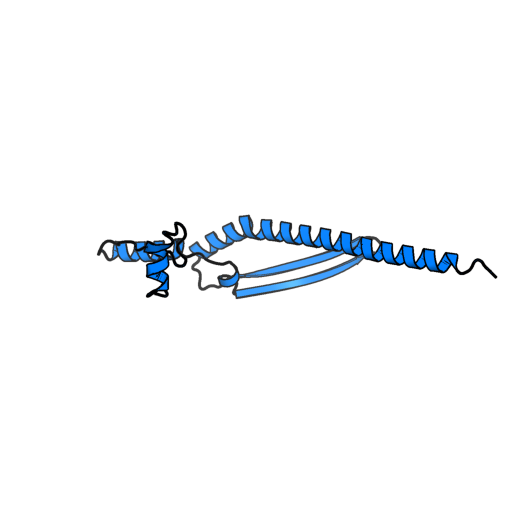 -6.920 -23.265 1.00 86.25 114 CYS A O 1
ATOM 953 N N . LYS A 1 115 ? 12.970 -7.842 -21.220 1.00 87.56 115 LYS A N 1
ATOM 954 C CA . LYS A 1 115 ? 13.291 -9.209 -21.667 1.00 87.56 115 LYS A CA 1
ATOM 955 C C . LYS A 1 115 ? 12.262 -9.746 -22.662 1.00 87.56 115 LYS A C 1
ATOM 957 O O . LYS A 1 115 ? 12.647 -10.238 -23.716 1.00 87.56 115 LYS A O 1
ATOM 962 N N . GLU A 1 116 ? 10.973 -9.601 -22.353 1.00 88.06 116 GLU A N 1
ATOM 963 C CA . GLU A 1 116 ? 9.882 -9.999 -23.256 1.00 88.06 116 GLU A CA 1
ATOM 964 C C . GLU A 1 116 ? 9.970 -9.271 -24.609 1.00 88.06 116 GLU A C 1
ATOM 966 O O . GLU A 1 116 ? 9.833 -9.895 -25.664 1.00 88.06 116 GLU A O 1
ATOM 971 N N . LEU A 1 117 ? 10.260 -7.964 -24.592 1.00 82.50 117 LEU A N 1
ATOM 972 C CA . LEU A 1 117 ? 10.436 -7.170 -25.807 1.00 82.50 117 LEU A CA 1
ATOM 973 C C . LEU A 1 117 ? 11.646 -7.633 -26.622 1.00 82.50 117 LEU A C 1
ATOM 975 O O . LEU A 1 117 ? 11.498 -7.810 -27.830 1.00 82.50 117 LEU A O 1
ATOM 979 N N . THR A 1 118 ? 12.794 -7.906 -25.996 1.00 79.06 118 THR A N 1
ATOM 980 C CA . THR A 1 118 ? 13.976 -8.433 -26.696 1.00 79.06 118 THR A CA 1
ATOM 981 C C . THR A 1 118 ? 13.686 -9.784 -27.341 1.00 79.06 118 THR A C 1
ATOM 983 O O . THR A 1 118 ? 13.982 -9.959 -28.520 1.00 79.06 118 THR A O 1
ATOM 986 N N . THR A 1 119 ? 13.045 -10.719 -26.631 1.00 76.88 119 THR A N 1
ATOM 987 C CA . THR A 1 119 ? 12.647 -12.013 -27.210 1.00 76.88 119 THR A CA 1
ATOM 988 C C . THR A 1 119 ? 11.713 -11.822 -28.402 1.00 76.88 119 THR A C 1
ATOM 990 O O . THR A 1 119 ? 11.926 -12.424 -29.450 1.00 76.88 119 THR A O 1
ATOM 993 N N . SER A 1 120 ? 10.721 -10.935 -28.295 1.00 75.69 120 SER A N 1
ATOM 994 C CA . SER A 1 120 ? 9.818 -10.660 -29.417 1.00 75.69 120 SER A CA 1
ATOM 995 C C . SER A 1 120 ? 10.516 -9.976 -30.600 1.00 75.69 120 SER A C 1
ATOM 997 O O . SER A 1 120 ? 10.196 -10.275 -31.745 1.00 75.69 120 SER A O 1
ATOM 999 N N . ALA A 1 121 ? 11.490 -9.095 -30.354 1.00 72.56 121 ALA A N 1
ATOM 1000 C CA . ALA A 1 121 ? 12.284 -8.455 -31.398 1.00 72.56 121 ALA A CA 1
ATOM 1001 C C . ALA A 1 121 ? 13.192 -9.466 -32.116 1.00 72.56 121 ALA A C 1
ATOM 1003 O O . ALA A 1 121 ? 13.288 -9.420 -33.339 1.00 72.56 121 ALA A O 1
ATOM 1004 N N . LEU A 1 122 ? 13.786 -10.411 -31.377 1.00 69.50 122 LEU A N 1
ATOM 1005 C CA . LEU A 1 122 ? 14.554 -11.523 -31.946 1.00 69.50 122 LEU A CA 1
ATOM 1006 C C . LEU A 1 122 ? 13.676 -12.446 -32.798 1.00 69.50 122 LEU A C 1
ATOM 1008 O O . LEU A 1 122 ? 14.083 -12.835 -33.884 1.00 69.50 122 LEU A O 1
ATOM 1012 N N . LEU A 1 123 ? 12.455 -12.756 -32.353 1.00 66.75 123 LEU A N 1
ATOM 1013 C CA . LEU A 1 123 ? 11.511 -13.539 -33.160 1.00 66.75 123 LEU A CA 1
ATOM 1014 C C . LEU A 1 123 ? 11.104 -12.796 -34.440 1.00 66.75 123 LEU A C 1
ATOM 1016 O O . LEU A 1 123 ? 10.981 -13.408 -35.497 1.00 66.75 123 LEU A O 1
ATOM 1020 N N . ARG A 1 124 ? 10.939 -11.469 -34.375 1.00 61.41 124 ARG A N 1
ATOM 1021 C CA . ARG A 1 124 ? 10.664 -10.648 -35.565 1.00 61.41 124 ARG A CA 1
ATOM 1022 C C . ARG A 1 124 ? 11.848 -10.627 -36.530 1.00 61.41 124 ARG A C 1
ATOM 1024 O O . ARG A 1 124 ? 11.628 -10.751 -37.729 1.00 61.41 124 ARG A O 1
ATOM 1031 N N . SER A 1 125 ? 13.082 -10.487 -36.043 1.00 65.94 125 SER A N 1
ATOM 1032 C CA . SER A 1 125 ? 14.267 -10.501 -36.911 1.00 65.94 125 SER A CA 1
ATOM 1033 C C . SER A 1 125 ? 14.571 -11.892 -37.477 1.00 65.94 125 SER A C 1
ATOM 1035 O O . SER A 1 125 ? 15.004 -11.987 -38.624 1.00 65.94 125 SER A O 1
ATOM 1037 N N . ALA A 1 126 ? 14.284 -12.961 -36.729 1.00 60.16 126 ALA A N 1
ATOM 1038 C CA . ALA A 1 126 ? 14.352 -14.338 -37.215 1.00 60.16 126 ALA A CA 1
ATOM 1039 C C . ALA A 1 126 ? 13.346 -14.579 -38.350 1.00 60.16 126 ALA A C 1
ATOM 1041 O O . ALA A 1 126 ? 13.748 -15.002 -39.427 1.00 60.16 126 ALA A O 1
ATOM 1042 N N . HIS A 1 127 ? 12.083 -14.167 -38.182 1.00 56.81 127 HIS A N 1
ATOM 1043 C CA . HIS A 1 127 ? 11.092 -14.242 -39.260 1.00 56.81 127 HIS A CA 1
ATOM 1044 C C . HIS A 1 127 ? 11.477 -13.434 -40.507 1.00 56.81 127 HIS A C 1
ATOM 1046 O O . HIS A 1 127 ? 11.113 -13.828 -41.612 1.00 56.81 127 HIS A O 1
ATOM 1052 N N . ILE A 1 128 ? 12.201 -12.317 -40.358 1.00 57.09 128 ILE A N 1
ATOM 1053 C CA . ILE A 1 128 ? 12.732 -11.557 -41.501 1.00 57.09 128 ILE A CA 1
ATOM 1054 C C . ILE A 1 128 ? 13.837 -12.350 -42.211 1.00 57.09 128 ILE A C 1
ATOM 1056 O O . ILE A 1 128 ? 13.817 -12.419 -43.437 1.00 57.09 128 ILE A O 1
ATOM 1060 N N . ARG A 1 129 ? 14.764 -12.987 -41.477 1.00 55.12 129 ARG A N 1
ATOM 1061 C CA . ARG A 1 129 ? 15.783 -13.867 -42.082 1.00 55.12 129 ARG A CA 1
ATOM 1062 C C . ARG A 1 129 ? 15.163 -15.050 -42.807 1.00 55.12 129 ARG A C 1
ATOM 1064 O O . ARG A 1 129 ? 15.553 -15.306 -43.938 1.00 55.12 129 ARG A O 1
ATOM 1071 N N . ASP A 1 130 ? 14.193 -15.720 -42.197 1.00 54.66 130 ASP A N 1
ATOM 1072 C CA . ASP A 1 130 ? 13.542 -16.877 -42.815 1.00 54.66 130 ASP A CA 1
ATOM 1073 C C . ASP A 1 130 ? 12.822 -16.470 -44.110 1.00 54.66 130 ASP A C 1
ATOM 1075 O O . ASP A 1 130 ? 12.904 -17.174 -45.111 1.00 54.66 130 ASP A O 1
ATOM 1079 N N . LYS A 1 131 ? 12.203 -15.280 -44.147 1.00 55.22 131 LYS A N 1
ATOM 1080 C CA . LYS A 1 131 ? 11.605 -14.729 -45.375 1.00 55.22 131 LYS A CA 1
ATOM 1081 C C . LYS A 1 131 ? 12.634 -14.387 -46.457 1.00 55.22 131 LYS A C 1
ATOM 1083 O O . LYS A 1 131 ? 12.343 -14.567 -47.632 1.00 55.22 131 LYS A O 1
ATOM 1088 N N . ILE A 1 132 ? 13.811 -13.888 -46.073 1.00 55.50 132 ILE A N 1
ATOM 1089 C CA . ILE A 1 132 ? 14.902 -13.586 -47.013 1.00 55.50 132 ILE A CA 1
ATOM 1090 C C . ILE A 1 132 ? 15.471 -14.886 -47.598 1.00 55.50 132 ILE A C 1
ATOM 1092 O O . ILE A 1 132 ? 15.647 -14.965 -48.805 1.00 55.50 132 ILE A O 1
ATOM 1096 N N . ILE A 1 133 ? 15.671 -15.925 -46.778 1.00 56.94 133 ILE A N 1
ATOM 1097 C CA . ILE A 1 133 ? 16.184 -17.233 -47.228 1.00 56.94 133 ILE A CA 1
ATOM 1098 C C . ILE A 1 133 ? 15.194 -17.933 -48.179 1.00 56.94 133 ILE A C 1
ATOM 1100 O O . ILE A 1 133 ? 15.615 -18.555 -49.154 1.00 56.94 133 ILE A O 1
ATOM 1104 N N . ILE A 1 134 ? 13.884 -17.818 -47.931 1.00 56.66 134 ILE A N 1
ATOM 1105 C CA . ILE A 1 134 ? 12.853 -18.377 -48.825 1.00 56.66 134 ILE A CA 1
ATOM 1106 C C . ILE A 1 134 ? 12.817 -17.640 -50.174 1.00 56.66 134 ILE A C 1
ATOM 1108 O O . ILE A 1 134 ? 12.615 -18.273 -51.203 1.00 56.66 134 ILE A O 1
ATOM 1112 N N . ASN A 1 135 ? 13.050 -16.324 -50.202 1.00 51.50 135 ASN A N 1
ATOM 1113 C CA . ASN A 1 135 ? 13.113 -15.591 -51.469 1.00 51.50 135 ASN A CA 1
ATOM 1114 C C . ASN A 1 135 ? 14.399 -15.899 -52.260 1.00 51.50 135 ASN A C 1
ATOM 1116 O O .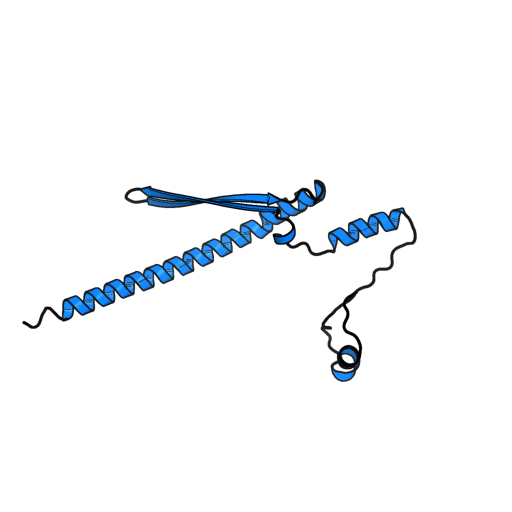 ASN A 1 135 ? 14.319 -16.093 -53.464 1.00 51.50 135 ASN A O 1
ATOM 1120 N N . ASP A 1 136 ? 15.551 -16.044 -51.596 1.00 49.38 136 ASP A N 1
ATOM 1121 C CA . ASP A 1 136 ? 16.839 -16.364 -52.250 1.00 49.38 136 ASP A CA 1
ATOM 1122 C C . ASP A 1 136 ? 16.909 -17.796 -52.825 1.00 49.38 136 ASP A C 1
ATOM 1124 O O . ASP A 1 136 ? 17.803 -18.119 -53.609 1.00 49.38 136 ASP A O 1
ATOM 1128 N N . SER A 1 137 ? 15.998 -18.685 -52.414 1.00 53.09 137 SER A N 1
ATOM 1129 C CA . SER A 1 137 ? 15.912 -20.062 -52.926 1.00 53.09 137 SER A CA 1
ATOM 1130 C C . SER A 1 137 ? 14.979 -20.215 -54.129 1.00 53.09 137 SER A C 1
ATOM 1132 O O . SER A 1 137 ? 15.067 -21.233 -54.805 1.00 53.09 137 SER A O 1
ATOM 1134 N N . ASN A 1 138 ? 14.154 -19.208 -54.437 1.00 52.75 138 ASN A N 1
ATOM 1135 C CA . ASN A 1 138 ? 13.279 -19.207 -55.614 1.00 52.75 138 ASN A CA 1
ATOM 1136 C C . ASN A 1 138 ? 13.907 -18.539 -56.855 1.00 52.75 138 ASN A C 1
ATOM 1138 O O . ASN A 1 138 ? 13.365 -18.697 -57.940 1.00 52.75 138 ASN A O 1
ATOM 1142 N N . ASP A 1 139 ? 15.047 -17.849 -56.719 1.00 51.34 139 ASP A N 1
ATOM 1143 C CA . ASP A 1 139 ? 15.737 -17.143 -57.819 1.00 51.34 139 ASP A CA 1
ATOM 1144 C C . ASP A 1 139 ? 16.916 -17.948 -58.424 1.00 51.34 139 ASP A C 1
ATOM 1146 O O . ASP A 1 139 ? 17.801 -17.383 -59.067 1.00 51.34 139 ASP A O 1
ATOM 1150 N N . LYS A 1 140 ? 16.986 -19.271 -58.199 1.00 50.12 140 LYS A N 1
ATOM 1151 C CA . LYS A 1 140 ? 18.069 -20.139 -58.722 1.00 50.12 140 LYS A CA 1
ATOM 1152 C C . LYS A 1 140 ? 17.656 -21.158 -59.786 1.00 50.12 140 LYS A C 1
ATOM 1154 O O . LYS A 1 140 ? 18.526 -21.893 -60.244 1.00 50.12 140 LYS A O 1
ATOM 1159 N N . ASP A 1 141 ? 16.396 -21.153 -60.207 1.00 48.75 141 ASP A N 1
ATOM 1160 C CA . ASP A 1 141 ? 15.888 -22.013 -61.279 1.00 48.75 141 ASP A CA 1
ATOM 1161 C C . ASP A 1 141 ? 15.327 -21.161 -62.443 1.00 48.75 141 ASP A C 1
ATOM 1163 O O . ASP A 1 141 ? 14.124 -21.144 -62.690 1.00 48.75 141 ASP A O 1
ATOM 1167 N N . GLU A 1 142 ? 16.210 -20.452 -63.152 1.00 39.03 142 GLU A N 1
ATOM 1168 C CA . GLU A 1 142 ? 16.057 -19.995 -64.553 1.00 39.03 142 GLU A CA 1
ATOM 1169 C C . GLU A 1 142 ? 17.395 -20.190 -65.284 1.00 39.03 142 GLU A C 1
ATOM 1171 O O . GLU A 1 142 ? 17.363 -20.552 -66.484 1.00 39.03 142 GLU A O 1
#

Solvent-accessible surface area (backbone atoms only — not comparable to full-atom values): 8796 Å² total; per-residue (Å²): 132,94,69,76,64,65,70,70,36,52,41,40,62,68,78,64,56,48,92,73,60,93,68,79,81,84,86,78,92,72,65,100,40,77,70,44,49,56,48,48,58,55,48,51,60,72,68,50,85,77,56,68,82,76,43,46,68,47,76,49,77,47,78,45,79,43,83,48,102,89,46,81,47,77,47,77,50,75,47,81,38,68,44,78,88,47,53,73,72,58,43,52,57,48,49,56,47,38,61,65,51,48,48,53,51,47,53,52,52,48,53,52,50,51,51,54,47,51,55,52,50,50,54,52,54,47,54,50,49,56,52,50,55,58,56,68,65,68,77,74,84,127

Nearest PDB structures (foldseek):
  8oui-assembly1_A  TM=2.970E-01  e=2.971E+00  Homo sapiens
  8oui-assembly1_C  TM=3.176E-01  e=9.289E+00  Homo sapiens

Foldseek 3Di:
DDDDDDPVVVCCVPVVVDPDDPDDDDDDDFDPDPVRVVVVVVVVVVPDDDDPVNFFPDKDKDWDWDDDPPDTDIDIDIDTHTDPVQDPVRVVVVVVCCVPPVVVVVVVVVVVVVVVVVVVVVVVVVVVVVVVVVVVVVPPPD

Radius of gyration: 28.11 Å; Cα contacts (8 Å, |Δi|>4): 67; chains: 1; bounding box: 56×43×92 Å

pLDDT: mean 82.82, std 12.92, range [39.03, 94.88]

Secondary structure (DSSP, 8-state):
-----SHHHHHHHTTS--SS-SS--------SSHHHHHHHHHHHHHHS---HHHHEEEEEEEEEEEEETTEEEEEEEEEEEE-TTS-HHHHHHHHHHIIIIIIHHHHHHHHHHHHHHHHHHHHHHHHHHHHHHHHHTTSS--

Mean predicted aligned error: 11.73 Å

Organism: NCBI:txid392033